Protein AF-A0A195F5U3-F1 (afdb_monomer_lite)

Foldseek 3Di:
DQLPQDLVNQLVLCVVAPVNVVVVVDDDLWDWDWDDPDPDPGTFTWTPSDVDTATEGGPVCPVSQLRNLCVVPVDDSVVSVVVCVVRHDYDDD

InterPro domains:
  IPR041588 Integrase zinc-binding domain [PF17921] (57-89)

Radius of gyration: 13.09 Å; chains: 1; bounding box: 32×32×32 Å

Organism: NCBI:txid34720

pLDDT: mean 84.6, std 11.47, range [39.88, 95.25]

Structure (mmCIF, N/CA/C/O backbone):
data_AF-A0A195F5U3-F1
#
_entry.id   AF-A0A195F5U3-F1
#
loop_
_atom_site.group_PDB
_atom_site.id
_atom_site.type_symbol
_atom_site.label_atom_id
_atom_site.label_alt_id
_atom_site.label_comp_id
_atom_site.label_asym_id
_atom_site.label_entity_id
_atom_site.label_seq_id
_atom_site.pdbx_PDB_ins_code
_atom_site.Cartn_x
_atom_site.Cartn_y
_atom_site.Cartn_z
_atom_site.occupancy
_atom_site.B_iso_or_equiv
_atom_site.auth_seq_id
_atom_site.auth_comp_id
_atom_site.auth_asym_id
_atom_site.auth_atom_id
_atom_site.pdbx_PDB_model_num
ATOM 1 N N . MET A 1 1 ? 18.069 -6.609 -10.085 1.00 41.00 1 MET A N 1
ATOM 2 C CA . MET A 1 1 ? 16.968 -7.591 -9.956 1.00 41.00 1 MET A CA 1
ATOM 3 C C . MET A 1 1 ? 15.735 -6.819 -9.517 1.00 41.00 1 MET A C 1
ATOM 5 O O . MET A 1 1 ? 15.918 -5.943 -8.679 1.00 41.00 1 MET A O 1
ATOM 9 N N . PRO A 1 2 ? 14.540 -7.056 -10.085 1.00 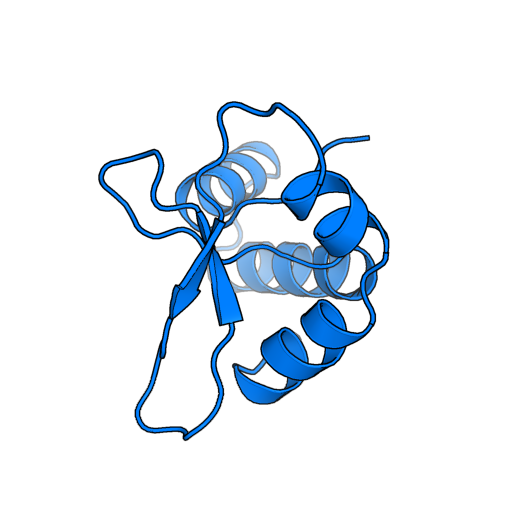49.09 2 PRO A N 1
ATOM 10 C CA . PRO A 1 2 ? 13.328 -6.384 -9.618 1.00 49.09 2 PRO A CA 1
ATOM 11 C C . PRO A 1 2 ? 13.092 -6.735 -8.145 1.00 49.09 2 PRO A C 1
ATOM 13 O O . PRO A 1 2 ? 13.187 -7.904 -7.765 1.00 49.09 2 PRO A O 1
ATOM 16 N N . VAL A 1 3 ? 12.839 -5.723 -7.316 1.00 55.97 3 VAL A N 1
ATOM 17 C CA . VAL A 1 3 ? 12.535 -5.910 -5.894 1.00 55.97 3 VAL A CA 1
ATOM 18 C C . VAL A 1 3 ? 11.074 -6.332 -5.799 1.00 55.97 3 VAL A C 1
ATOM 20 O O . VAL A 1 3 ? 10.160 -5.507 -5.847 1.00 55.97 3 VAL A O 1
ATOM 23 N N . VAL A 1 4 ? 10.839 -7.642 -5.749 1.00 66.88 4 VAL A N 1
ATOM 24 C CA . VAL A 1 4 ? 9.492 -8.183 -5.563 1.00 66.88 4 VAL A CA 1
ATOM 25 C C . VAL A 1 4 ? 9.079 -7.924 -4.119 1.00 66.88 4 VAL A C 1
ATOM 27 O O . VAL A 1 4 ? 9.514 -8.631 -3.216 1.00 66.88 4 VAL A O 1
ATOM 30 N N . VAL A 1 5 ? 8.242 -6.907 -3.917 1.00 79.62 5 VAL A N 1
ATOM 31 C CA . VAL A 1 5 ? 7.616 -6.643 -2.619 1.00 79.62 5 VAL A CA 1
ATOM 32 C C . VAL A 1 5 ? 6.647 -7.781 -2.318 1.00 79.62 5 VAL A C 1
ATOM 34 O O . VAL A 1 5 ? 5.724 -8.047 -3.092 1.00 79.62 5 VAL A O 1
ATOM 37 N N . THR A 1 6 ? 6.873 -8.470 -1.203 1.00 85.94 6 THR A N 1
ATOM 38 C CA . THR A 1 6 ? 6.011 -9.577 -0.759 1.00 85.94 6 THR A CA 1
ATOM 39 C C . THR A 1 6 ? 4.814 -9.061 0.042 1.00 85.94 6 THR A C 1
ATOM 41 O O . THR A 1 6 ? 4.853 -7.962 0.597 1.00 85.94 6 THR A O 1
ATOM 44 N N . THR A 1 7 ? 3.747 -9.860 0.154 1.00 85.62 7 THR A N 1
ATOM 45 C CA . THR A 1 7 ? 2.599 -9.531 1.020 1.00 85.62 7 THR A CA 1
ATOM 46 C C . THR A 1 7 ? 3.025 -9.353 2.481 1.00 85.62 7 THR A C 1
ATOM 48 O O . THR A 1 7 ? 2.504 -8.474 3.167 1.00 85.62 7 THR A O 1
ATOM 51 N N . ASP A 1 8 ? 3.988 -10.152 2.953 1.00 88.06 8 ASP A N 1
ATOM 52 C CA . ASP A 1 8 ? 4.533 -10.062 4.312 1.00 88.06 8 ASP A CA 1
ATOM 53 C C . ASP A 1 8 ? 5.244 -8.727 4.552 1.00 88.06 8 ASP A C 1
ATOM 55 O O . ASP A 1 8 ? 4.961 -8.046 5.539 1.00 88.06 8 ASP A O 1
ATOM 59 N N . GLU A 1 9 ? 6.125 -8.334 3.630 1.00 89.75 9 GLU A N 1
ATOM 60 C CA . GLU A 1 9 ? 6.841 -7.057 3.684 1.00 89.75 9 GLU A CA 1
ATOM 61 C C . GLU A 1 9 ? 5.864 -5.878 3.622 1.00 89.75 9 GLU A C 1
ATOM 63 O O . GLU A 1 9 ? 5.936 -4.965 4.443 1.00 89.75 9 GLU A O 1
ATOM 68 N N . LEU A 1 10 ? 4.874 -5.938 2.725 1.00 90.81 10 LEU A N 1
ATOM 69 C CA . LEU A 1 10 ? 3.834 -4.917 2.627 1.00 90.81 10 LEU A CA 1
ATOM 70 C C . LEU A 1 10 ? 3.040 -4.785 3.934 1.00 90.81 10 LEU A C 1
ATOM 72 O O . LEU A 1 10 ? 2.817 -3.673 4.412 1.00 90.81 10 LEU A O 1
ATOM 76 N N . ALA A 1 11 ? 2.633 -5.904 4.538 1.00 91.81 11 ALA A N 1
ATOM 77 C CA . ALA A 1 11 ? 1.904 -5.909 5.805 1.00 91.81 11 ALA A CA 1
ATOM 78 C C . ALA A 1 11 ? 2.752 -5.369 6.964 1.00 91.81 11 ALA A C 1
ATOM 80 O O . ALA A 1 11 ? 2.240 -4.650 7.830 1.00 91.81 11 ALA A O 1
ATOM 81 N N . GLN A 1 12 ? 4.042 -5.707 6.987 1.00 92.88 12 GLN A N 1
ATOM 82 C CA . GLN A 1 12 ? 4.980 -5.223 7.992 1.00 92.88 12 GLN A CA 1
ATOM 83 C C . GLN A 1 12 ? 5.163 -3.708 7.888 1.00 92.88 12 GLN A C 1
ATOM 85 O O . GLN A 1 12 ? 4.954 -3.006 8.881 1.00 92.88 12 GLN A O 1
ATOM 90 N N . GLU A 1 13 ? 5.460 -3.198 6.697 1.00 94.31 13 GLU A N 1
ATOM 91 C CA . GLU A 1 13 ? 5.684 -1.769 6.477 1.00 94.31 13 GLU A CA 1
ATOM 92 C C . GLU A 1 13 ? 4.414 -0.951 6.741 1.00 94.31 13 GLU A C 1
ATOM 94 O O . GLU A 1 13 ? 4.460 0.066 7.433 1.00 94.31 13 GLU A O 1
ATOM 99 N N . GLN A 1 14 ? 3.240 -1.443 6.333 1.00 94.50 14 GLN A N 1
ATOM 100 C CA . GLN A 1 14 ? 1.967 -0.797 6.669 1.00 94.50 14 GLN A CA 1
ATOM 101 C C . GLN A 1 14 ? 1.710 -0.708 8.183 1.00 94.50 14 GLN A C 1
ATOM 103 O O . GLN A 1 14 ? 1.059 0.227 8.646 1.00 94.50 14 GLN A O 1
ATOM 108 N N . SER A 1 15 ? 2.196 -1.659 8.987 1.00 93.31 15 SER A N 1
ATOM 109 C CA . SER A 1 15 ? 1.968 -1.637 10.441 1.00 93.31 15 SER A CA 1
ATOM 110 C C . SER A 1 15 ? 2.700 -0.483 11.147 1.00 93.31 15 SER A C 1
ATOM 112 O O . SER A 1 15 ? 2.227 0.052 12.163 1.00 93.31 15 SER A O 1
ATOM 114 N N . VAL A 1 16 ? 3.840 -0.068 10.590 1.00 94.38 16 VAL A N 1
ATOM 115 C CA . VAL A 1 16 ? 4.686 1.004 11.127 1.00 94.38 16 VAL A CA 1
ATOM 116 C C . VAL A 1 16 ? 4.480 2.340 10.415 1.00 9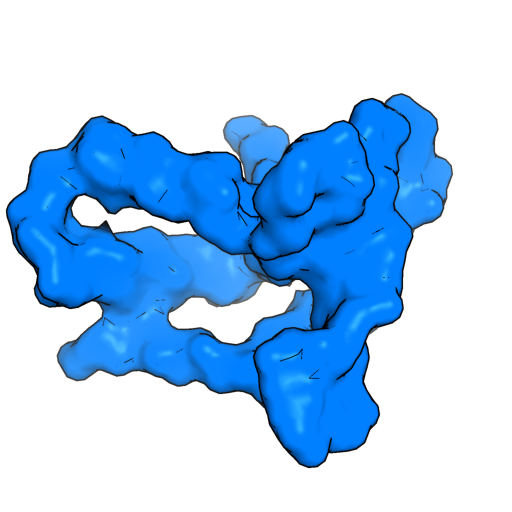4.38 16 VAL A C 1
ATOM 118 O O . VAL A 1 16 ? 4.821 3.374 10.993 1.00 94.38 16 VAL A O 1
ATOM 121 N N . ASP A 1 17 ? 3.851 2.340 9.238 1.00 94.75 17 ASP A N 1
ATOM 122 C CA . ASP A 1 17 ? 3.611 3.532 8.429 1.00 94.75 17 ASP A CA 1
ATOM 123 C C . ASP A 1 17 ? 2.738 4.573 9.164 1.00 94.75 17 ASP A C 1
ATOM 125 O O . ASP A 1 17 ? 1.622 4.307 9.631 1.00 94.75 17 ASP A O 1
ATOM 129 N N . LYS A 1 18 ? 3.288 5.782 9.316 1.00 93.31 18 LYS A N 1
ATOM 130 C CA . LYS A 1 18 ? 2.633 6.898 10.012 1.00 93.31 18 LYS A CA 1
ATOM 131 C C . LYS A 1 18 ? 1.591 7.589 9.138 1.00 93.31 18 LYS A C 1
ATOM 133 O O . LYS A 1 18 ? 0.583 8.047 9.671 1.00 93.31 18 LYS A O 1
ATOM 138 N N . GLU A 1 19 ? 1.815 7.655 7.830 1.00 92.88 19 GLU A N 1
ATOM 139 C CA . GLU A 1 19 ? 0.880 8.264 6.885 1.00 92.88 19 GLU A CA 1
ATOM 140 C C . GLU A 1 19 ? -0.395 7.434 6.797 1.00 92.88 19 GLU A C 1
ATOM 142 O O . GLU A 1 19 ? -1.493 7.977 6.869 1.00 92.88 19 GLU A O 1
ATOM 147 N N . LEU A 1 20 ? -0.272 6.107 6.769 1.00 94.00 20 LEU A N 1
ATOM 148 C CA . LEU A 1 20 ? -1.409 5.200 6.818 1.00 94.00 20 LEU A CA 1
ATOM 149 C C . LEU A 1 20 ? -2.234 5.409 8.090 1.00 94.00 20 LEU A C 1
ATOM 151 O O . LEU A 1 20 ? -3.460 5.485 8.031 1.00 94.00 20 LEU A O 1
ATOM 155 N N . LYS A 1 21 ? -1.576 5.557 9.246 1.00 93.06 21 LYS A N 1
ATOM 156 C CA . LYS A 1 21 ? -2.262 5.876 10.509 1.00 93.06 21 LYS A CA 1
ATOM 157 C C . LYS A 1 21 ? -2.965 7.229 10.441 1.00 93.06 21 LYS A C 1
ATOM 159 O O . LYS A 1 21 ? -4.078 7.344 10.945 1.00 93.06 21 LYS A O 1
ATOM 164 N N . ALA A 1 22 ? -2.355 8.238 9.826 1.00 92.62 22 ALA A N 1
ATOM 165 C CA . ALA A 1 22 ? -2.995 9.535 9.632 1.00 92.62 22 ALA A CA 1
ATOM 166 C C . ALA A 1 22 ? -4.225 9.419 8.719 1.00 92.62 22 ALA A C 1
ATOM 168 O O . ALA A 1 22 ? -5.287 9.929 9.070 1.00 92.62 22 ALA A O 1
ATOM 169 N N . LEU A 1 23 ? -4.124 8.682 7.610 1.00 91.88 23 LEU A N 1
ATOM 170 C CA . LEU A 1 23 ? -5.220 8.464 6.662 1.00 91.88 23 LEU A CA 1
ATOM 171 C C . LEU A 1 23 ? -6.406 7.736 7.284 1.00 91.88 23 LEU A C 1
ATOM 173 O O . LEU A 1 23 ? -7.543 8.144 7.072 1.00 91.88 23 LEU A O 1
ATOM 177 N N . LEU A 1 24 ? -6.147 6.708 8.095 1.00 91.94 24 LEU A N 1
ATOM 178 C CA . LEU A 1 24 ? -7.191 5.974 8.817 1.00 91.94 24 LEU A CA 1
ATOM 179 C C . LEU A 1 24 ? -7.968 6.857 9.806 1.00 91.94 24 LEU A C 1
ATOM 181 O O . LEU A 1 24 ? -9.118 6.556 10.109 1.00 91.94 24 LEU A O 1
ATOM 185 N N . ASN A 1 25 ? -7.347 7.933 10.299 1.00 90.94 25 ASN A N 1
ATOM 186 C CA . ASN A 1 25 ? -7.955 8.887 11.229 1.00 90.94 25 ASN A CA 1
ATOM 187 C C . ASN A 1 25 ? -8.438 10.180 10.546 1.00 90.94 25 ASN A C 1
ATOM 189 O O . ASN A 1 25 ? -8.955 11.070 11.218 1.00 90.94 25 ASN A O 1
ATOM 193 N N . SER A 1 26 ? -8.255 10.310 9.230 1.00 88.56 26 SER A N 1
ATOM 194 C CA . SER A 1 26 ? -8.590 11.515 8.469 1.00 88.56 26 SER A CA 1
ATOM 195 C C . SER A 1 26 ? -9.899 11.344 7.709 1.00 88.56 26 SER A C 1
ATOM 197 O O . SER A 1 26 ? -10.250 10.248 7.275 1.00 88.56 26 SER A O 1
ATOM 199 N N . ASN A 1 27 ? -10.605 12.450 7.474 1.00 86.50 27 ASN A N 1
ATOM 200 C CA . ASN A 1 27 ? -11.804 12.446 6.642 1.00 86.50 27 ASN A CA 1
ATOM 201 C C . ASN A 1 27 ? -11.410 12.521 5.158 1.00 86.50 27 ASN A C 1
ATOM 203 O O . ASN A 1 27 ? -11.359 13.599 4.568 1.00 86.50 27 ASN A O 1
ATOM 207 N N . THR A 1 28 ? -11.066 11.372 4.577 1.00 88.62 28 THR A N 1
ATOM 208 C CA . THR A 1 28 ? -10.714 11.241 3.155 1.00 88.62 28 THR A CA 1
ATOM 209 C C . THR A 1 28 ? -11.784 10.450 2.406 1.00 88.62 28 THR A C 1
ATOM 211 O O . THR A 1 28 ? -12.593 9.750 3.009 1.00 88.62 28 THR A O 1
ATOM 214 N N . SER A 1 29 ? -11.791 10.534 1.075 1.00 89.69 29 SER A N 1
ATOM 215 C CA . SER A 1 29 ? -12.652 9.688 0.238 1.00 89.69 29 SER A CA 1
ATOM 216 C C . SER A 1 29 ? -12.188 8.226 0.169 1.00 89.69 29 SER A C 1
ATOM 218 O O . SER A 1 29 ? -12.930 7.380 -0.334 1.00 89.69 29 SER A O 1
ATOM 220 N N . LEU A 1 30 ? -10.983 7.917 0.669 1.00 91.50 30 LEU A N 1
ATOM 221 C CA . LEU A 1 30 ? -10.433 6.565 0.678 1.00 91.50 30 LEU A CA 1
ATOM 222 C C . LEU A 1 30 ? -11.179 5.692 1.687 1.00 91.50 30 LEU A C 1
ATOM 224 O O . LEU A 1 30 ? -11.406 6.080 2.833 1.00 91.50 30 LEU A O 1
ATOM 228 N N . LYS A 1 31 ? -11.505 4.466 1.277 1.00 92.94 31 LYS A N 1
ATOM 229 C CA . LYS A 1 31 ? -12.140 3.464 2.139 1.00 92.94 31 LYS A CA 1
ATOM 230 C C . LYS A 1 31 ? -11.131 2.364 2.428 1.00 92.94 31 LYS A C 1
ATOM 232 O O . LYS A 1 31 ? -11.160 1.305 1.808 1.00 92.94 31 LYS A O 1
ATOM 237 N N . LEU A 1 32 ? -10.222 2.634 3.363 1.00 94.12 32 LEU A N 1
ATOM 238 C CA . LEU A 1 32 ? -9.149 1.709 3.723 1.00 94.12 32 LEU A CA 1
ATOM 239 C C . LEU A 1 32 ? -9.661 0.586 4.637 1.00 94.12 32 LEU A C 1
ATOM 241 O O . LEU A 1 32 ? -10.169 0.837 5.730 1.00 94.12 32 LEU A O 1
ATOM 245 N N . ARG A 1 33 ? -9.494 -0.670 4.212 1.00 94.12 33 ARG A N 1
ATOM 246 C CA . ARG A 1 33 ? -9.849 -1.869 4.987 1.00 94.12 33 ARG A CA 1
ATOM 247 C C . ARG A 1 33 ? -8.744 -2.910 4.941 1.00 94.12 33 ARG A C 1
ATOM 249 O O . ARG A 1 33 ? -8.073 -3.063 3.930 1.00 94.12 33 ARG A O 1
ATOM 256 N N . LYS A 1 34 ? -8.604 -3.663 6.032 1.00 93.50 34 LYS A N 1
ATOM 257 C CA . LYS A 1 34 ? -7.732 -4.839 6.086 1.00 93.50 34 LYS A CA 1
ATOM 258 C C . LYS A 1 34 ? -8.336 -5.986 5.279 1.00 93.50 34 LYS A C 1
ATOM 260 O O . LYS A 1 34 ? -9.468 -6.378 5.557 1.00 93.50 34 LYS A O 1
ATOM 265 N N . LEU A 1 35 ? -7.575 -6.525 4.331 1.00 91.69 35 LEU A N 1
ATOM 266 C CA . LEU A 1 35 ? -7.937 -7.664 3.489 1.00 91.69 35 LEU A CA 1
ATOM 267 C C . LEU A 1 35 ? -6.803 -8.697 3.464 1.00 91.69 35 LEU A C 1
ATOM 269 O O . LEU A 1 35 ? -5.630 -8.346 3.597 1.00 91.69 35 LEU A O 1
ATOM 273 N N . HIS A 1 36 ? -7.164 -9.964 3.270 1.00 88.38 36 HIS A N 1
ATOM 274 C CA . HIS A 1 36 ? -6.221 -11.035 2.946 1.00 88.38 36 HIS A CA 1
ATOM 275 C C . HIS A 1 36 ? -6.029 -11.060 1.427 1.00 88.38 36 HIS A C 1
ATOM 277 O O . HIS A 1 36 ? -6.999 -11.274 0.700 1.00 88.38 36 HIS A O 1
ATOM 283 N N . LEU A 1 37 ? -4.811 -10.798 0.945 1.00 75.94 37 LEU A N 1
ATOM 284 C CA . LEU A 1 37 ? -4.516 -10.808 -0.498 1.00 75.94 37 LEU A CA 1
ATOM 285 C C . LEU A 1 37 ? -4.130 -12.192 -1.026 1.00 75.94 37 LEU A C 1
ATOM 287 O O . LEU A 1 37 ? -4.220 -12.448 -2.223 1.00 75.94 37 LEU A O 1
ATOM 291 N N . ASP A 1 38 ? -3.706 -13.086 -0.146 1.00 75.44 38 ASP A N 1
ATOM 292 C CA . ASP A 1 38 ? -3.236 -14.422 -0.473 1.00 75.44 38 ASP A CA 1
ATOM 293 C C . ASP A 1 38 ? -3.659 -15.421 0.615 1.00 75.44 38 ASP A C 1
ATOM 295 O O . ASP A 1 38 ? -4.419 -15.107 1.532 1.00 75.44 38 ASP A O 1
ATOM 299 N N . LYS A 1 39 ? -3.180 -16.664 0.505 1.00 71.06 39 LYS A N 1
ATOM 300 C CA . LYS A 1 39 ? -3.421 -17.708 1.513 1.00 71.06 39 LYS A CA 1
ATOM 301 C C . LYS A 1 39 ? -2.626 -17.482 2.808 1.00 71.06 39 LYS A C 1
ATOM 303 O O . LYS A 1 39 ? -2.621 -18.367 3.662 1.00 71.06 39 LYS A O 1
ATOM 308 N N . THR A 1 40 ? -1.911 -16.364 2.946 1.00 70.44 40 THR A N 1
ATOM 309 C CA . THR A 1 40 ? -1.187 -16.065 4.181 1.00 70.44 40 THR A CA 1
ATOM 310 C C . THR A 1 40 ? -2.153 -15.529 5.237 1.00 70.44 40 THR A C 1
ATOM 312 O O . THR A 1 40 ?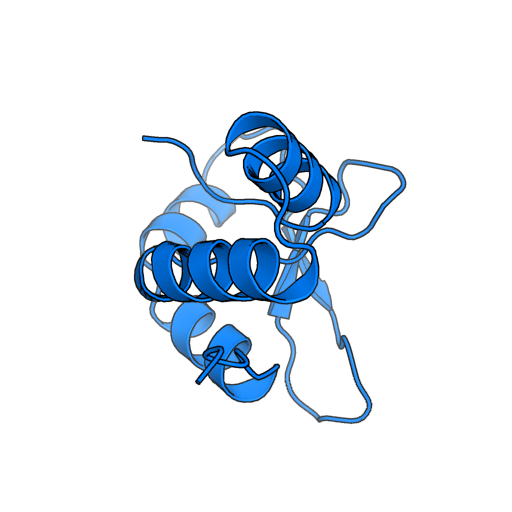 -3.186 -14.924 4.947 1.00 70.44 40 THR A O 1
ATOM 315 N N . ASN A 1 41 ? -1.796 -15.710 6.508 1.00 79.88 41 ASN A N 1
ATOM 316 C CA . ASN A 1 41 ? -2.553 -15.139 7.625 1.00 79.88 41 ASN A CA 1
ATOM 317 C C . ASN A 1 41 ? -2.316 -13.626 7.797 1.00 79.88 41 ASN A C 1
ATOM 319 O O . ASN A 1 41 ? -2.764 -13.047 8.788 1.00 79.88 41 ASN A O 1
ATOM 323 N N . ARG A 1 42 ? -1.602 -12.968 6.873 1.00 84.44 42 ARG A N 1
ATOM 324 C CA . ARG A 1 42 ? -1.391 -11.522 6.923 1.00 84.44 42 ARG A CA 1
ATOM 325 C C . ARG A 1 42 ? -2.555 -10.788 6.283 1.00 84.44 42 ARG A C 1
ATOM 327 O O . ARG A 1 42 ? -3.136 -11.217 5.291 1.00 84.44 42 ARG A O 1
ATOM 334 N N . THR A 1 43 ? -2.853 -9.635 6.861 1.00 91.31 43 THR A N 1
ATOM 335 C CA . THR A 1 43 ? -3.793 -8.674 6.296 1.00 91.31 43 THR A CA 1
ATOM 336 C C . THR A 1 43 ? -3.054 -7.409 5.920 1.00 91.31 43 THR A C 1
ATOM 338 O O . THR A 1 43 ? -2.262 -6.914 6.725 1.00 91.31 43 THR A O 1
ATOM 341 N N . VAL A 1 44 ? -3.398 -6.838 4.775 1.00 93.69 44 VAL A N 1
ATOM 342 C CA . VAL A 1 44 ? -2.931 -5.517 4.353 1.00 93.69 44 VAL A CA 1
ATOM 343 C C . VAL A 1 44 ? -4.112 -4.569 4.212 1.00 93.69 44 VAL A C 1
ATOM 345 O O . VAL A 1 44 ? -5.232 -4.984 3.922 1.00 93.69 44 VAL A O 1
ATOM 348 N N . TYR A 1 45 ? -3.875 -3.287 4.438 1.00 95.25 45 TYR A N 1
ATOM 349 C CA . TYR A 1 45 ? -4.813 -2.229 4.127 1.00 95.25 45 TYR A CA 1
ATOM 350 C C . TYR A 1 45 ? -4.894 -2.022 2.616 1.00 95.25 45 TYR A C 1
ATOM 352 O O . TYR A 1 45 ? -3.886 -1.796 1.941 1.00 95.25 45 TYR A O 1
ATOM 360 N N .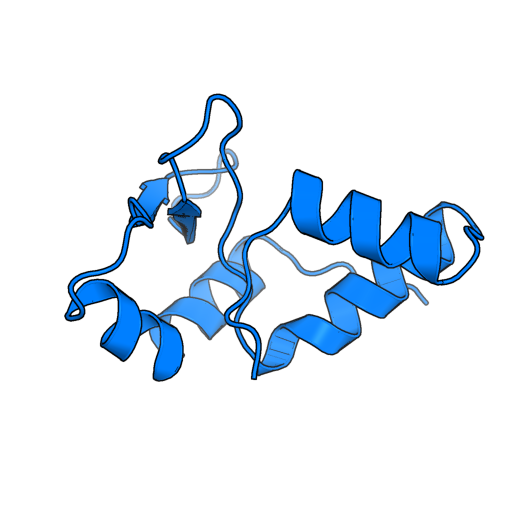 CYS A 1 46 ? -6.118 -2.065 2.111 1.00 94.06 46 CYS A N 1
ATOM 361 C CA . CYS A 1 46 ? -6.471 -1.781 0.732 1.00 94.06 46 CYS A CA 1
ATOM 362 C C . CYS A 1 46 ? -7.553 -0.709 0.697 1.00 94.06 46 CYS A C 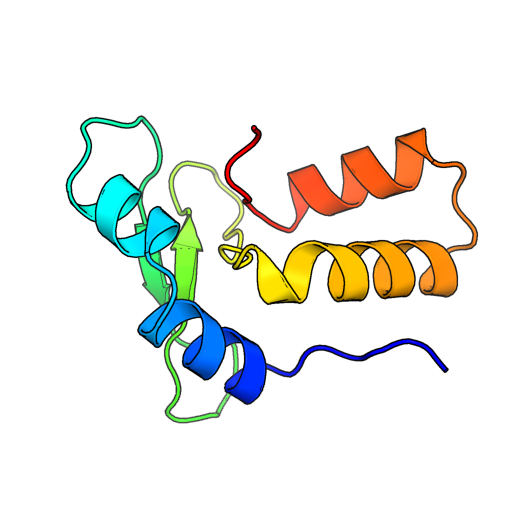1
ATOM 364 O O . CYS A 1 46 ? -8.443 -0.697 1.549 1.00 94.06 46 CYS A O 1
ATOM 366 N N . ASP A 1 47 ? -7.499 0.157 -0.306 1.00 94.00 47 ASP A N 1
ATOM 367 C CA . ASP A 1 47 ? -8.621 1.007 -0.664 1.00 94.00 47 ASP A CA 1
ATOM 368 C C . ASP A 1 47 ? -9.661 0.197 -1.441 1.00 94.00 47 ASP A C 1
ATOM 370 O O . ASP A 1 47 ? -9.343 -0.478 -2.422 1.00 94.00 47 ASP A O 1
ATOM 374 N N . ILE A 1 48 ? -10.904 0.283 -0.971 1.00 93.00 48 ILE A N 1
ATOM 375 C CA . ILE A 1 48 ? -12.092 -0.320 -1.583 1.00 93.00 48 ILE A CA 1
ATOM 376 C C . ILE A 1 48 ? -13.121 0.749 -1.981 1.00 93.00 48 ILE A C 1
ATOM 378 O O . ILE A 1 48 ? -14.325 0.493 -2.011 1.00 93.00 48 ILE A O 1
ATOM 382 N N . SER A 1 49 ? -12.676 1.996 -2.169 1.00 90.50 49 SER A N 1
ATOM 383 C CA . SER A 1 49 ? -13.552 3.099 -2.578 1.00 90.50 49 SER A CA 1
ATOM 384 C C . SER A 1 49 ? -14.002 2.998 -4.038 1.00 90.50 49 SER A C 1
ATOM 386 O O . SER A 1 49 ? -15.035 3.567 -4.386 1.00 90.50 49 SER A O 1
ATOM 388 N N . GLN A 1 50 ? -13.243 2.270 -4.860 1.00 85.62 50 GLN A N 1
ATOM 389 C CA . GLN A 1 50 ? -13.510 2.005 -6.272 1.00 85.62 50 GLN A CA 1
ATOM 390 C C . GLN A 1 50 ? -13.881 0.531 -6.490 1.00 85.62 50 GLN A C 1
ATOM 392 O O . GLN A 1 50 ? -13.811 -0.269 -5.557 1.00 85.62 50 GLN A O 1
ATOM 397 N N . ASP A 1 51 ? -14.266 0.186 -7.721 1.00 85.38 51 ASP A N 1
ATOM 398 C CA . ASP A 1 51 ? -14.608 -1.192 -8.102 1.00 85.38 51 ASP A CA 1
ATOM 399 C C . ASP A 1 51 ? -13.421 -2.152 -7.920 1.00 85.38 51 ASP A C 1
ATOM 401 O O . ASP A 1 51 ? -13.600 -3.298 -7.505 1.00 85.38 51 ASP A O 1
ATOM 405 N N . ASP A 1 52 ? -12.202 -1.663 -8.166 1.00 87.88 52 ASP A N 1
ATOM 406 C CA . ASP A 1 52 ? -10.972 -2.425 -7.979 1.00 87.88 52 ASP A CA 1
ATOM 407 C C . ASP A 1 52 ? -10.386 -2.237 -6.573 1.00 87.88 52 ASP A C 1
ATOM 409 O O . ASP A 1 52 ? -10.200 -1.121 -6.078 1.00 87.88 52 ASP A O 1
ATOM 413 N N . VAL A 1 53 ? -10.010 -3.358 -5.952 1.00 90.38 53 VAL A N 1
ATOM 414 C CA . VAL A 1 53 ? -9.278 -3.378 -4.681 1.00 90.38 53 VAL A CA 1
ATOM 415 C C . VAL A 1 53 ? -7.826 -2.979 -4.928 1.00 90.38 53 VAL A C 1
ATOM 417 O O . VAL A 1 53 ? -7.091 -3.683 -5.622 1.00 90.38 53 VAL A O 1
ATOM 420 N N . ARG A 1 54 ? -7.386 -1.880 -4.307 1.00 92.00 54 ARG A N 1
ATOM 421 C CA . ARG A 1 54 ? -6.026 -1.344 -4.477 1.00 92.00 54 ARG A CA 1
ATOM 422 C C . ARG A 1 54 ? -5.261 -1.368 -3.155 1.00 92.00 54 ARG A C 1
ATOM 424 O O . ARG A 1 54 ? -5.652 -0.659 -2.227 1.00 92.00 54 ARG A O 1
ATOM 431 N N . PRO A 1 55 ? -4.176 -2.148 -3.014 1.00 92.75 55 PRO A N 1
ATOM 432 C CA . PRO A 1 55 ? -3.359 -2.133 -1.804 1.00 92.75 55 PRO A CA 1
ATOM 433 C C . PRO A 1 55 ? -2.729 -0.760 -1.561 1.00 92.75 55 PRO A C 1
ATOM 435 O O . PRO A 1 55 ? -2.261 -0.109 -2.499 1.00 92.75 55 PRO A O 1
ATOM 438 N N . TYR A 1 56 ? -2.707 -0.331 -0.298 1.00 93.94 56 TYR A N 1
ATOM 439 C CA . TYR A 1 56 ? -1.983 0.872 0.099 1.00 93.94 56 TYR A CA 1
ATOM 440 C C . TYR A 1 56 ? -0.478 0.610 0.110 1.00 93.94 56 TYR A C 1
ATOM 442 O O . TYR A 1 56 ? -0.030 -0.397 0.653 1.00 93.94 56 TYR A O 1
ATOM 450 N N . VAL A 1 57 ? 0.305 1.527 -0.445 1.00 93.62 57 VAL A N 1
ATOM 451 C CA . VAL A 1 57 ? 1.762 1.420 -0.523 1.00 93.62 57 VAL A CA 1
ATOM 452 C C . VAL A 1 57 ? 2.413 2.391 0.468 1.00 93.62 57 VAL A C 1
ATOM 454 O O . VAL A 1 57 ? 2.354 3.607 0.248 1.00 93.62 57 VAL A O 1
ATOM 457 N N . PRO A 1 58 ? 3.067 1.868 1.525 1.00 93.56 58 PRO A N 1
ATOM 458 C CA . PRO A 1 58 ? 3.897 2.649 2.437 1.00 93.56 58 PRO A CA 1
ATOM 459 C C . PRO A 1 58 ? 4.989 3.435 1.720 1.00 93.56 58 PRO A C 1
ATOM 461 O O . PRO A 1 58 ? 5.521 2.981 0.702 1.00 93.56 58 PRO A O 1
ATOM 464 N N . GLY A 1 59 ? 5.375 4.580 2.285 1.00 90.81 59 GLY A N 1
ATOM 465 C CA . GLY A 1 59 ? 6.418 5.447 1.719 1.00 90.81 59 GLY A CA 1
ATOM 466 C C . GLY A 1 59 ? 7.731 4.713 1.418 1.00 90.81 59 GLY A C 1
ATOM 467 O O . GLY A 1 59 ? 8.311 4.892 0.346 1.00 90.81 59 GLY A O 1
ATOM 468 N N . SER A 1 60 ? 8.141 3.812 2.316 1.00 90.25 60 SER A N 1
ATOM 469 C CA . SER A 1 60 ? 9.347 2.980 2.195 1.00 90.25 60 SER A CA 1
ATOM 470 C C . SER A 1 60 ? 9.343 2.062 0.968 1.00 90.25 60 SER A C 1
ATOM 472 O O . SER A 1 60 ? 10.395 1.813 0.381 1.00 90.25 60 SER A O 1
ATOM 474 N N . LEU A 1 61 ? 8.165 1.603 0.535 1.00 91.31 61 LEU A N 1
ATOM 475 C CA . LEU A 1 61 ? 8.008 0.634 -0.554 1.00 91.31 61 LEU A CA 1
ATOM 476 C C . LEU A 1 61 ? 7.704 1.278 -1.912 1.00 91.31 61 LEU A C 1
ATOM 478 O O . LEU A 1 61 ? 7.781 0.598 -2.938 1.00 91.31 61 LEU A O 1
ATOM 482 N N . ARG A 1 62 ? 7.407 2.587 -1.963 1.00 89.81 62 ARG A N 1
ATOM 483 C CA . ARG A 1 62 ? 7.049 3.293 -3.212 1.00 89.81 62 ARG A CA 1
ATOM 484 C C . ARG A 1 62 ? 8.097 3.103 -4.304 1.00 89.81 62 ARG A C 1
ATOM 486 O O . ARG A 1 62 ? 7.752 2.738 -5.425 1.00 89.81 62 ARG A O 1
ATOM 493 N N . LYS A 1 63 ? 9.377 3.303 -3.973 1.00 88.19 63 LYS A N 1
ATOM 494 C CA . LYS A 1 63 ? 10.482 3.175 -4.935 1.00 88.19 63 LYS A CA 1
ATOM 495 C C . LYS A 1 63 ? 10.609 1.746 -5.470 1.00 88.19 63 LYS A C 1
ATOM 497 O O . LYS A 1 63 ? 10.699 1.571 -6.680 1.00 88.19 63 LYS A O 1
ATOM 502 N N . ALA A 1 64 ? 10.542 0.746 -4.591 1.00 88.31 64 ALA A N 1
ATOM 503 C CA . ALA A 1 64 ? 10.619 -0.662 -4.976 1.00 88.31 64 ALA A CA 1
ATOM 504 C C . ALA A 1 64 ? 9.470 -1.062 -5.916 1.00 88.31 64 ALA A C 1
ATOM 506 O O . ALA A 1 64 ? 9.700 -1.708 -6.938 1.00 88.31 64 ALA A O 1
ATOM 507 N N . ILE A 1 65 ? 8.240 -0.618 -5.630 1.00 86.81 65 ILE A N 1
ATOM 508 C CA . ILE A 1 65 ? 7.085 -0.879 -6.500 1.00 86.81 65 ILE A CA 1
ATOM 509 C C . ILE A 1 65 ? 7.244 -0.183 -7.855 1.00 86.81 65 ILE A C 1
ATOM 511 O O . ILE A 1 65 ? 7.013 -0.815 -8.885 1.00 86.81 65 ILE A O 1
ATOM 515 N N . ILE A 1 66 ? 7.689 1.079 -7.880 1.00 84.81 66 ILE A N 1
ATOM 516 C CA . ILE A 1 66 ? 7.942 1.808 -9.133 1.00 84.81 66 ILE A CA 1
ATOM 517 C C . ILE A 1 66 ? 8.988 1.088 -9.988 1.00 84.81 66 ILE A C 1
ATOM 519 O O . ILE A 1 66 ? 8.759 0.865 -11.178 1.00 84.81 66 ILE A O 1
ATOM 523 N N . GLU A 1 67 ? 10.115 0.697 -9.392 1.00 84.81 67 GLU A N 1
ATOM 524 C CA . GLU A 1 67 ? 11.200 -0.001 -10.087 1.00 84.81 67 GLU A CA 1
ATOM 525 C C . GLU A 1 67 ? 10.754 -1.364 -10.622 1.00 84.81 67 GLU A C 1
ATOM 527 O O . GLU A 1 67 ? 11.084 -1.723 -11.756 1.00 84.81 67 GLU A O 1
ATOM 532 N N . THR A 1 68 ? 9.963 -2.107 -9.848 1.00 82.44 68 THR A N 1
ATOM 533 C CA . THR A 1 68 ? 9.437 -3.413 -10.259 1.00 82.44 68 THR A CA 1
ATOM 534 C C . THR A 1 68 ? 8.448 -3.285 -11.408 1.00 82.44 68 THR A C 1
ATOM 536 O O . THR A 1 68 ? 8.595 -3.982 -12.411 1.00 82.44 68 THR A O 1
ATOM 539 N N . VAL A 1 69 ? 7.497 -2.350 -11.336 1.00 79.50 69 VAL A N 1
ATOM 540 C CA . VAL A 1 69 ? 6.544 -2.105 -12.431 1.00 79.50 69 VAL A CA 1
ATOM 541 C C . VAL A 1 69 ? 7.265 -1.621 -13.692 1.00 79.50 69 VAL A C 1
ATOM 543 O O . VAL A 1 69 ? 6.962 -2.083 -14.793 1.00 79.50 69 VAL A O 1
ATOM 546 N N . HIS A 1 70 ? 8.258 -0.740 -13.545 1.00 78.81 70 HIS A N 1
ATOM 547 C CA . HIS A 1 70 ? 9.059 -0.266 -14.671 1.00 78.81 70 HIS A CA 1
ATOM 548 C C . HIS A 1 70 ? 9.865 -1.402 -15.326 1.00 78.81 70 HIS A C 1
ATOM 550 O O . HIS A 1 70 ? 9.879 -1.522 -16.551 1.00 78.81 70 HIS A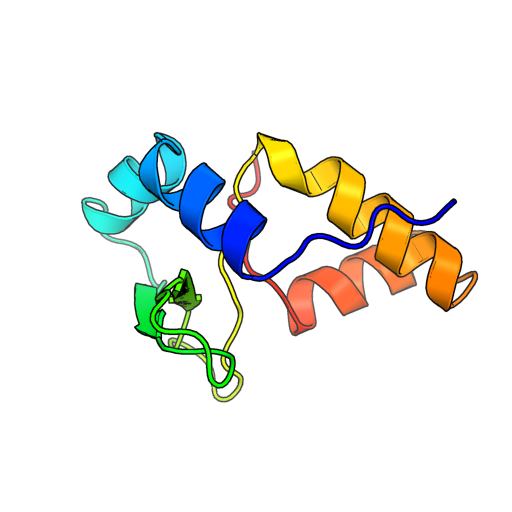 O 1
ATOM 556 N N . SER A 1 71 ? 10.483 -2.272 -14.523 1.00 73.56 71 SER A N 1
ATOM 557 C CA . SER A 1 71 ? 11.299 -3.390 -15.018 1.00 73.56 71 SER A CA 1
ATOM 558 C C . SER A 1 71 ? 10.469 -4.475 -15.707 1.00 73.56 71 SER A C 1
ATOM 560 O O . SER A 1 71 ? 10.946 -5.101 -16.646 1.00 73.56 71 SER A O 1
ATOM 562 N N . LEU A 1 72 ? 9.231 -4.709 -15.259 1.00 70.06 72 LEU A N 1
ATOM 563 C CA . LEU A 1 72 ? 8.389 -5.794 -15.774 1.00 70.06 72 LEU A CA 1
ATOM 564 C C . LEU A 1 72 ? 7.841 -5.543 -17.182 1.00 70.06 72 LEU A C 1
ATOM 566 O O . LEU A 1 72 ? 7.541 -6.500 -17.886 1.00 70.06 72 LEU A O 1
ATOM 570 N N . SER A 1 73 ? 7.659 -4.285 -17.586 1.00 62.34 73 SER A N 1
ATOM 571 C CA . SER A 1 73 ? 6.988 -3.961 -18.858 1.00 62.34 73 SER A CA 1
ATOM 572 C C . SER A 1 73 ? 7.814 -3.073 -19.796 1.00 62.34 73 SER A C 1
ATOM 574 O O . SER A 1 73 ? 7.309 -2.694 -20.848 1.00 62.34 73 SER A O 1
ATOM 576 N N . HIS A 1 74 ? 9.032 -2.673 -19.397 1.00 68.50 74 HIS A N 1
ATOM 577 C CA . HIS A 1 74 ? 9.778 -1.555 -19.996 1.00 68.50 74 HIS A CA 1
ATOM 578 C C . HIS A 1 74 ? 8.892 -0.365 -20.435 1.00 68.50 74 HIS A C 1
ATOM 580 O O . HIS A 1 74 ? 9.107 0.204 -21.511 1.00 68.50 74 HIS A O 1
ATOM 586 N N . PRO A 1 75 ? 7.859 0.024 -19.661 1.00 66.06 75 PRO A N 1
ATOM 587 C CA . PRO A 1 75 ? 6.951 1.054 -20.109 1.00 66.06 75 PRO A CA 1
ATOM 588 C C . PRO A 1 75 ? 7.612 2.423 -19.907 1.00 66.06 75 PRO A C 1
ATOM 590 O O . PRO A 1 75 ? 8.364 2.645 -18.950 1.00 66.06 75 PRO A O 1
ATOM 593 N N . GLY A 1 76 ? 7.313 3.376 -20.793 1.00 78.06 76 GLY A N 1
ATOM 594 C CA . GLY A 1 76 ? 7.673 4.774 -20.554 1.00 78.06 76 GLY A CA 1
ATOM 595 C C . GLY A 1 76 ? 7.095 5.262 -19.218 1.00 78.06 76 GLY A C 1
ATOM 596 O O . GLY A 1 76 ? 6.050 4.782 -18.782 1.00 78.06 76 GLY A O 1
ATOM 597 N N . VAL A 1 77 ? 7.743 6.243 -18.583 1.00 77.94 77 VAL A N 1
ATOM 598 C CA . VAL A 1 77 ? 7.419 6.750 -17.227 1.00 77.94 77 VAL A CA 1
ATOM 599 C C . VAL A 1 77 ? 5.914 6.948 -16.991 1.00 77.94 77 VAL A C 1
ATOM 601 O O . VAL A 1 77 ? 5.375 6.549 -15.962 1.00 77.94 77 VAL A O 1
ATOM 604 N N . ARG A 1 78 ? 5.207 7.513 -17.974 1.00 82.44 78 ARG A N 1
ATOM 605 C CA . ARG A 1 78 ? 3.766 7.798 -17.895 1.00 82.44 78 ARG A CA 1
ATOM 606 C C . ARG A 1 78 ? 2.904 6.532 -17.820 1.00 82.44 78 ARG A C 1
ATOM 608 O O . ARG A 1 78 ? 1.910 6.509 -17.102 1.00 82.44 78 ARG A O 1
ATOM 615 N N . ALA A 1 79 ? 3.297 5.478 -18.529 1.00 83.31 79 ALA A N 1
ATOM 616 C CA . ALA A 1 79 ? 2.621 4.188 -18.471 1.00 83.31 79 ALA A CA 1
ATOM 617 C C . ALA A 1 79 ? 2.900 3.465 -17.141 1.00 83.31 79 ALA A C 1
ATOM 619 O O . ALA A 1 79 ? 1.971 2.888 -16.579 1.00 83.31 79 ALA A O 1
ATOM 620 N N . THR A 1 80 ? 4.112 3.585 -16.577 1.00 82.75 80 THR A N 1
ATOM 621 C CA . THR A 1 80 ? 4.415 3.110 -15.212 1.00 82.75 80 THR A CA 1
ATOM 622 C C . THR A 1 80 ? 3.498 3.768 -14.180 1.00 82.75 80 THR A C 1
ATOM 624 O O . THR A 1 80 ? 2.861 3.073 -13.395 1.00 82.75 80 THR A O 1
ATOM 627 N N . ILE A 1 81 ? 3.391 5.103 -14.201 1.00 82.94 81 ILE A N 1
ATOM 628 C CA . ILE A 1 81 ? 2.567 5.862 -13.245 1.00 82.94 81 ILE A CA 1
ATOM 629 C C . ILE A 1 81 ? 1.095 5.455 -13.348 1.00 82.94 81 ILE A C 1
ATOM 631 O O . ILE A 1 81 ? 0.462 5.187 -12.329 1.00 82.94 81 ILE A O 1
ATOM 635 N N . ASN A 1 82 ? 0.559 5.356 -14.568 1.00 85.31 82 ASN A N 1
ATOM 636 C CA . ASN A 1 82 ? -0.829 4.944 -14.778 1.00 85.31 82 ASN A CA 1
ATOM 637 C C . ASN A 1 82 ? -1.096 3.533 -14.241 1.00 85.31 82 ASN A C 1
ATOM 639 O O . ASN A 1 82 ? -2.108 3.312 -13.581 1.00 85.31 82 ASN A O 1
ATOM 643 N N . LEU A 1 83 ? -0.185 2.589 -14.491 1.00 84.94 83 LEU A N 1
ATOM 644 C CA . LEU A 1 83 ? -0.328 1.219 -14.005 1.00 84.94 83 LEU A CA 1
ATOM 645 C C . LEU A 1 83 ? -0.268 1.157 -12.474 1.00 84.94 83 LEU A C 1
ATOM 647 O O . LEU A 1 83 ? -1.046 0.430 -11.859 1.00 84.94 83 LEU A O 1
ATOM 651 N N . ILE A 1 84 ? 0.597 1.959 -11.850 1.00 86.19 84 ILE A N 1
ATOM 652 C CA . ILE A 1 84 ? 0.659 2.061 -10.390 1.00 86.19 84 ILE A CA 1
ATOM 653 C C . ILE A 1 84 ? -0.646 2.631 -9.837 1.00 86.19 84 ILE A C 1
ATOM 655 O O . ILE A 1 84 ? -1.220 2.018 -8.950 1.00 86.19 84 ILE A O 1
ATOM 659 N N . ALA A 1 85 ? -1.161 3.732 -10.387 1.00 85.62 85 ALA A N 1
ATOM 660 C CA . ALA A 1 85 ? -2.394 4.364 -9.903 1.00 85.62 85 ALA A CA 1
ATOM 661 C C . ALA A 1 85 ? -3.650 3.482 -10.068 1.00 85.62 85 ALA A C 1
ATOM 663 O O . ALA A 1 85 ? -4.607 3.597 -9.298 1.00 85.62 85 ALA A O 1
ATOM 664 N N . GLN A 1 86 ? -3.656 2.597 -11.069 1.00 86.25 86 GLN A N 1
ATOM 665 C CA . GLN A 1 86 ? -4.722 1.611 -11.264 1.00 86.25 86 GLN A CA 1
ATOM 666 C C . GLN A 1 86 ? -4.656 0.469 -10.246 1.00 86.25 86 GLN A C 1
ATOM 668 O O . GLN A 1 86 ? -5.689 -0.046 -9.836 1.00 86.25 86 GLN A O 1
ATOM 673 N N . ARG A 1 87 ? -3.450 0.042 -9.855 1.00 88.06 87 ARG A N 1
ATOM 674 C CA . ARG A 1 87 ? -3.248 -1.176 -9.051 1.00 88.06 87 ARG A CA 1
ATOM 675 C C . ARG A 1 87 ? -2.997 -0.910 -7.576 1.00 88.06 87 ARG A C 1
ATOM 677 O O . ARG A 1 87 ? -3.248 -1.785 -6.759 1.00 88.06 87 ARG A O 1
ATOM 684 N N . PHE A 1 88 ? -2.518 0.276 -7.240 1.00 90.06 88 PHE A N 1
ATOM 685 C CA . PHE A 1 88 ? -2.071 0.651 -5.911 1.00 90.06 88 PHE A CA 1
ATOM 686 C C . PHE A 1 88 ? -2.607 2.028 -5.543 1.00 90.06 88 PHE A C 1
ATOM 688 O O . PHE A 1 88 ? -2.869 2.871 -6.401 1.00 90.06 88 PHE A O 1
ATOM 695 N N . VAL A 1 89 ? -2.723 2.267 -4.242 1.00 90.94 89 VAL A N 1
ATOM 696 C CA . VAL A 1 89 ? -2.949 3.603 -3.702 1.00 90.94 89 VAL A CA 1
ATOM 697 C C . VAL A 1 89 ? -1.735 4.002 -2.874 1.00 90.94 89 VAL A C 1
ATOM 699 O O . VAL A 1 89 ? -1.241 3.235 -2.055 1.00 90.94 89 VAL A O 1
ATOM 702 N N . ALA A 1 90 ? -1.234 5.205 -3.092 1.00 84.31 90 ALA A N 1
ATOM 703 C CA . ALA A 1 90 ? -0.221 5.822 -2.252 1.00 84.31 90 ALA A CA 1
ATOM 704 C C . ALA A 1 90 ? -0.693 7.239 -1.938 1.00 84.31 90 ALA A C 1
ATOM 706 O O . ALA A 1 90 ? -1.425 7.839 -2.728 1.00 84.31 90 ALA A O 1
ATOM 707 N N . TRP A 1 91 ? -0.304 7.763 -0.780 1.00 71.06 91 TRP A N 1
ATOM 708 C CA . TRP A 1 91 ? -0.468 9.187 -0.538 1.00 71.06 91 TRP A CA 1
ATOM 709 C C . TRP A 1 91 ? 0.511 9.939 -1.443 1.00 71.06 91 TRP A C 1
ATOM 711 O O . TRP A 1 91 ? 1.698 9.608 -1.471 1.00 71.06 91 TRP A O 1
ATOM 721 N N . ASN A 1 92 ? -0.004 10.892 -2.216 1.00 58.38 92 ASN A N 1
ATOM 722 C CA . ASN A 1 92 ? 0.835 11.812 -2.969 1.00 58.38 92 ASN A CA 1
ATOM 723 C C . ASN A 1 92 ? 1.262 12.921 -2.004 1.00 58.38 92 ASN A C 1
ATOM 725 O O . ASN A 1 92 ? 0.398 13.561 -1.402 1.00 58.38 92 ASN A O 1
ATOM 729 N N . GLU A 1 93 ? 2.569 13.126 -1.855 1.00 39.88 93 GLU A N 1
ATOM 730 C CA . GLU A 1 93 ? 3.084 14.451 -1.491 1.00 39.88 93 GLU A CA 1
ATOM 731 C C . GLU A 1 93 ? 2.881 15.423 -2.660 1.00 39.88 93 GLU A C 1
ATOM 733 O O . GLU A 1 93 ? 3.050 14.989 -3.827 1.00 39.88 93 GLU A O 1
#

Sequence (93 aa):
MPVVVTTDELAQEQSVDKELKALLNSNTSLKLRKLHLDKTNRTVYCDISQDDVRPYVPGSLRKAIIETVHSLSHPGVRATINLIAQRFVAWNE

Secondary structure (DSSP, 8-state):
------HHHHHHHHHH-HHHHHHHTS--S--EEEE--SSSS--EEEE-SSSS-EEB--GGGHHHHHHHHHHHH---HHHHHHHHHHH-B----